Protein AF-A0A2E5LVL9-F1 (afdb_monomer)

Foldseek 3Di:
DVVVVVVVVVVVVVVPPPPPPCPPPPVPLQDLVLLVVLLVVLLVQCCVQLVDDDPLSVQLSVLSVVLSVQLNVLSVVLVVQCVVCVPPPVSNVVSVVVSVVSLVVSLVSSLCSSCPPPDPVSNVSCVVSCVQQDSRSSHRNPDPD

pLDDT: mean 82.6, std 18.56, range [35.0, 97.5]

Radius of gyration: 21.36 Å; Cα contacts (8 Å, |Δi|>4): 103; chains: 1; bounding box: 59×51×45 Å

Secondary structure (DSSP, 8-state):
--TTHHHHHHHHHHTTTTTSSSTT-------HHHHHHHHHHHHHHHHHHTT--HHHHHHHHHHHHHHHHHHHHHHHHHHHHHHHTTT-HHHHHHHHHHHHHHHHHHHHHHHHHHTTT--HHHHHHHHHHHTTB-TTT-PBPP---

Nearest PDB structures (foldseek):
  6yt4-assembly1_D  TM=3.939E-01  e=6.815E+00  Dokdonia eikasta
  6yc1-assembly1_A  TM=3.968E-01  e=7.159E+00  Dokdonia eikasta
  6yt4-assembly1_B  TM=3.929E-01  e=8.297E+00  Dokdonia eikasta
  6rf4-assembly1_B  TM=3.921E-01  e=8.297E+00  Dokdonia eikasta
  4cqi-assembly1_A  TM=2.500E-01  e=5.329E+00  Leishmania major

Mean predicted aligned error: 10.59 Å

Solvent-accessible surface area (backbone atoms only — not comparable to full-atom values): 8215 Å² total; per-residue (Å²): 128,77,72,62,63,59,55,59,55,59,59,57,63,66,66,56,74,72,70,64,74,64,78,72,65,67,75,72,76,76,49,60,71,54,33,51,52,22,30,53,52,44,43,54,48,48,32,62,79,66,65,49,55,70,70,56,36,52,32,35,48,50,21,40,50,53,37,39,53,51,50,42,54,48,52,56,55,49,56,52,52,47,62,76,31,65,94,38,69,68,56,46,50,50,50,52,54,52,50,53,53,51,53,53,50,45,48,52,51,24,53,52,49,34,46,64,91,52,50,75,69,54,47,51,52,48,58,60,58,48,68,41,34,38,88,86,65,28,42,69,54,80,76,82,124

Structure (mmCIF, N/CA/C/O backbone):
data_AF-A0A2E5LVL9-F1
#
_entry.id   AF-A0A2E5LVL9-F1
#
loop_
_atom_site.group_PDB
_atom_site.id
_atom_site.type_symbol
_atom_site.label_atom_id
_atom_site.label_alt_id
_atom_site.label_comp_id
_atom_site.label_asym_id
_atom_site.label_entity_id
_atom_site.label_seq_id
_atom_site.pdbx_PDB_ins_code
_atom_site.Cartn_x
_atom_site.Cartn_y
_atom_site.Cartn_z
_atom_site.occupancy
_atom_site.B_iso_or_equiv
_atom_site.auth_seq_id
_atom_site.auth_comp_id
_atom_site.auth_asym_id
_atom_site.auth_atom_id
_atom_site.pdbx_PDB_model_num
ATOM 1 N N . MET A 1 1 ? 45.159 -41.162 -10.690 1.00 52.53 1 MET A N 1
ATOM 2 C CA . MET A 1 1 ? 44.762 -39.790 -11.091 1.00 52.53 1 MET A CA 1
ATOM 3 C C . MET A 1 1 ? 43.508 -39.698 -11.985 1.00 52.53 1 MET A C 1
ATOM 5 O O . MET A 1 1 ? 43.153 -38.602 -12.379 1.00 52.53 1 MET A O 1
ATOM 9 N N . LYS A 1 2 ? 42.763 -40.786 -12.263 1.00 49.03 2 LYS A N 1
ATOM 10 C CA . LYS A 1 2 ? 41.523 -40.726 -13.079 1.00 49.03 2 LYS A CA 1
ATOM 11 C C . LYS A 1 2 ? 40.242 -40.395 -12.285 1.00 49.03 2 LYS A C 1
ATOM 13 O O . LYS A 1 2 ? 39.242 -40.015 -12.872 1.00 49.03 2 LYS A O 1
ATOM 18 N N . LYS A 1 3 ? 40.277 -40.501 -10.948 1.00 54.03 3 LYS A N 1
ATOM 19 C CA . LYS A 1 3 ? 39.114 -40.274 -10.061 1.00 54.03 3 LYS A CA 1
ATOM 20 C C . LYS A 1 3 ? 38.945 -38.818 -9.586 1.00 54.03 3 LYS A C 1
ATOM 22 O O . LYS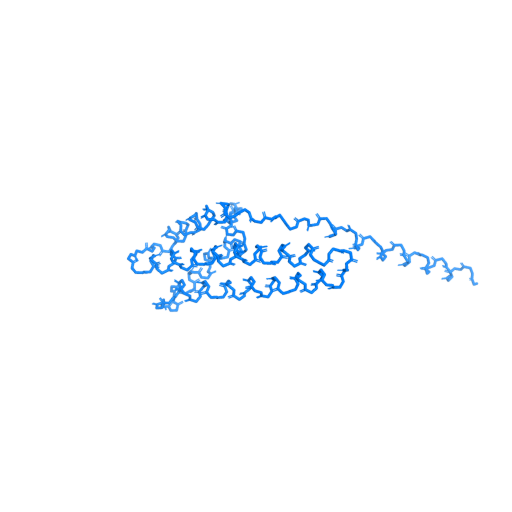 A 1 3 ? 37.887 -38.476 -9.079 1.00 54.03 3 LYS A O 1
ATOM 27 N N . LEU A 1 4 ? 39.957 -37.963 -9.770 1.00 53.94 4 LEU A N 1
ATOM 28 C CA . LEU A 1 4 ? 39.916 -36.545 -9.367 1.00 53.94 4 LEU A CA 1
ATOM 29 C C . LEU A 1 4 ? 39.256 -35.646 -10.424 1.00 53.94 4 LEU A C 1
ATOM 31 O O . LEU A 1 4 ? 38.540 -34.714 -10.078 1.00 53.94 4 LEU A O 1
ATOM 35 N N . ILE A 1 5 ? 39.426 -35.973 -11.708 1.00 57.38 5 ILE A N 1
ATOM 36 C CA . ILE A 1 5 ? 38.859 -35.204 -12.828 1.00 57.38 5 ILE A CA 1
ATOM 37 C C . ILE A 1 5 ? 37.333 -35.384 -12.915 1.00 57.38 5 ILE A C 1
ATOM 39 O O . ILE A 1 5 ? 36.616 -34.434 -13.219 1.00 57.38 5 ILE A O 1
ATOM 43 N N . LEU A 1 6 ? 36.813 -36.569 -12.563 1.00 52.59 6 LEU A N 1
ATOM 44 C CA . LEU A 1 6 ? 35.369 -36.841 -12.585 1.00 52.59 6 LEU A CA 1
ATOM 45 C C . LEU A 1 6 ? 34.583 -36.039 -11.527 1.00 52.59 6 LEU A C 1
ATOM 47 O O . LEU A 1 6 ? 33.429 -35.692 -11.757 1.00 52.59 6 LEU A O 1
ATOM 51 N N . SER A 1 7 ? 35.214 -35.711 -10.393 1.00 54.00 7 SER A N 1
ATOM 52 C CA . SER A 1 7 ? 34.600 -34.920 -9.313 1.00 54.00 7 SER A CA 1
ATOM 53 C C . SER A 1 7 ? 34.380 -33.454 -9.719 1.00 54.00 7 SER A C 1
ATOM 55 O O . SER A 1 7 ? 33.342 -32.864 -9.421 1.00 54.00 7 SER A O 1
ATOM 57 N N . PHE A 1 8 ? 35.310 -32.878 -10.489 1.00 54.34 8 PHE A N 1
ATOM 58 C CA . PHE A 1 8 ? 35.209 -31.490 -10.952 1.00 54.34 8 PHE A CA 1
ATOM 59 C C . PHE A 1 8 ? 34.115 -31.279 -12.010 1.00 54.34 8 PHE A C 1
ATOM 61 O O . PHE A 1 8 ? 33.492 -30.219 -12.043 1.00 54.34 8 PHE A O 1
ATOM 68 N N . ILE A 1 9 ? 33.829 -32.290 -12.836 1.00 55.38 9 ILE A N 1
ATOM 69 C CA . ILE A 1 9 ? 32.766 -32.214 -13.850 1.00 55.38 9 ILE A CA 1
ATOM 70 C C . ILE A 1 9 ? 31.380 -32.260 -13.186 1.00 55.38 9 ILE A C 1
ATOM 72 O O . ILE A 1 9 ? 30.490 -31.512 -13.583 1.00 55.38 9 ILE A O 1
ATOM 76 N N . ALA A 1 10 ? 31.197 -33.050 -12.123 1.00 54.69 10 ALA A N 1
ATOM 77 C CA . ALA A 1 10 ? 29.926 -33.110 -11.394 1.00 54.69 10 ALA A CA 1
ATOM 78 C C . ALA A 1 10 ? 29.577 -31.786 -10.679 1.00 54.69 10 ALA A C 1
ATOM 80 O O . ALA A 1 10 ? 28.415 -31.382 -10.663 1.00 54.69 10 ALA A O 1
ATOM 81 N N . LEU A 1 11 ? 30.575 -31.062 -10.157 1.00 52.47 11 LEU A N 1
ATOM 82 C CA . LEU A 1 11 ? 30.391 -29.742 -9.529 1.00 52.47 11 LEU A CA 1
ATOM 83 C C . LEU A 1 11 ? 29.982 -28.637 -10.523 1.00 52.47 11 LEU A C 1
ATOM 85 O O . LEU A 1 11 ? 29.269 -27.700 -10.155 1.00 52.47 11 LEU A O 1
ATOM 89 N N . MET A 1 12 ? 30.366 -28.760 -11.796 1.00 54.38 12 MET A N 1
ATOM 90 C CA . MET A 1 12 ? 29.982 -27.803 -12.842 1.00 54.38 12 MET A CA 1
ATOM 91 C C . MET A 1 12 ? 28.500 -27.927 -13.242 1.00 54.38 12 MET A C 1
ATOM 93 O O . MET A 1 12 ? 27.864 -26.917 -13.541 1.00 54.38 12 MET A O 1
ATOM 97 N N . PHE A 1 13 ? 27.909 -29.128 -13.185 1.00 52.00 13 PHE A N 1
ATOM 98 C CA . PHE A 1 13 ? 26.505 -29.335 -13.575 1.00 52.00 13 PHE A CA 1
ATOM 99 C C . PHE A 1 13 ? 25.487 -28.840 -12.534 1.00 52.00 13 PHE A C 1
ATOM 101 O O . PHE A 1 13 ? 24.398 -28.406 -12.909 1.00 52.00 13 PHE A O 1
ATOM 108 N N . PHE A 1 14 ? 25.835 -28.809 -11.243 1.00 50.47 14 PHE A N 1
ATOM 109 C CA . PHE A 1 14 ? 24.943 -28.257 -10.211 1.00 50.47 14 PHE A CA 1
ATOM 110 C C . PHE A 1 14 ? 24.913 -26.721 -10.170 1.00 50.47 14 PHE A C 1
ATOM 112 O O . PHE A 1 14 ? 23.995 -26.138 -9.595 1.00 50.47 14 PHE A O 1
ATOM 119 N N . SER A 1 15 ? 25.866 -26.053 -10.825 1.00 46.34 15 SER A N 1
ATOM 120 C CA . SER A 1 15 ? 25.993 -24.590 -10.781 1.00 46.34 15 SER A CA 1
ATOM 121 C C . SER A 1 15 ? 25.069 -23.858 -11.769 1.00 46.34 15 SER A C 1
ATOM 123 O O . SER A 1 15 ? 24.817 -22.667 -11.601 1.00 46.34 15 SER A O 1
ATOM 125 N N . PHE A 1 16 ? 24.513 -24.549 -12.773 1.00 50.66 16 PHE A N 1
ATOM 126 C CA . PHE A 1 16 ? 23.631 -23.929 -13.775 1.00 50.66 16 PHE A CA 1
ATOM 127 C C . PHE A 1 16 ? 22.131 -24.105 -13.503 1.00 50.66 16 PHE A C 1
ATOM 129 O O . PHE A 1 16 ? 21.329 -23.315 -14.003 1.00 50.66 16 PHE A O 1
ATOM 136 N N . SER A 1 17 ? 21.721 -25.069 -12.670 1.00 45.88 17 SER A N 1
ATOM 137 C CA . SER A 1 17 ? 20.288 -25.363 -12.492 1.00 45.88 17 SER A CA 1
ATOM 138 C C . SER A 1 17 ? 19.534 -24.376 -11.585 1.00 45.88 17 SER A C 1
ATOM 140 O O . SER A 1 17 ? 18.306 -24.410 -11.556 1.00 45.88 17 SER A O 1
ATOM 142 N N . PHE A 1 18 ? 20.229 -23.470 -10.886 1.00 49.16 18 PHE A N 1
ATOM 143 C CA . PHE A 1 18 ? 19.598 -22.403 -10.090 1.00 49.16 18 PHE A CA 1
ATOM 144 C C . PHE A 1 18 ? 19.617 -21.021 -10.761 1.00 49.16 18 PHE A C 1
ATOM 146 O O . PHE A 1 18 ? 18.888 -20.133 -10.332 1.00 49.16 18 PHE A O 1
ATOM 153 N N . ALA A 1 19 ? 20.383 -20.816 -11.839 1.00 47.56 19 ALA A N 1
ATOM 154 C CA . ALA A 1 19 ? 20.473 -19.503 -12.489 1.00 47.56 19 ALA A CA 1
ATOM 155 C C . ALA A 1 19 ? 19.316 -19.220 -13.469 1.00 47.56 19 ALA A C 1
ATOM 157 O O . ALA A 1 19 ? 19.063 -18.066 -13.816 1.00 47.56 19 ALA A O 1
ATOM 158 N N . GLN A 1 20 ? 18.600 -20.256 -13.922 1.00 42.50 20 GLN A N 1
ATOM 159 C CA . GLN A 1 20 ? 17.654 -20.137 -15.039 1.00 42.50 20 GLN A CA 1
ATOM 160 C C . GLN A 1 20 ? 16.169 -20.163 -14.643 1.00 42.50 20 GLN A C 1
ATOM 162 O O . GLN A 1 20 ? 15.316 -19.861 -15.478 1.00 42.50 20 GLN A O 1
ATOM 167 N N . VAL A 1 21 ? 15.837 -20.455 -13.380 1.00 40.91 21 VAL A N 1
ATOM 168 C CA . VAL A 1 21 ? 14.434 -20.541 -12.927 1.00 40.91 21 VAL A CA 1
ATOM 169 C C . VAL A 1 21 ? 13.814 -19.158 -12.661 1.00 40.91 21 VAL A C 1
ATOM 171 O O . VAL A 1 21 ? 12.615 -18.982 -12.859 1.00 40.91 21 VAL A O 1
ATOM 174 N N . ASP A 1 22 ? 14.612 -18.128 -12.358 1.00 42.59 22 ASP A N 1
ATOM 175 C CA . ASP A 1 22 ? 14.084 -16.795 -12.008 1.00 42.59 22 ASP A CA 1
ATOM 176 C C . ASP A 1 22 ? 14.099 -15.759 -13.147 1.00 42.59 22 ASP A C 1
ATOM 178 O O . ASP A 1 22 ? 13.532 -14.670 -13.017 1.00 42.59 22 ASP A O 1
ATOM 182 N N . ALA A 1 23 ? 14.671 -16.077 -14.314 1.00 39.78 23 ALA A N 1
ATOM 183 C CA . ALA A 1 23 ? 14.722 -15.140 -15.446 1.00 39.78 23 ALA A CA 1
ATOM 184 C C . ALA A 1 23 ? 13.347 -14.903 -16.110 1.00 39.78 23 ALA A C 1
ATOM 186 O O . ALA A 1 23 ? 13.166 -13.922 -16.833 1.00 39.78 23 ALA A O 1
ATOM 187 N N . LYS A 1 24 ? 12.359 -15.769 -15.837 1.00 35.00 24 LYS A N 1
ATOM 188 C CA . LYS A 1 24 ? 10.967 -15.650 -16.308 1.00 35.00 24 LYS A CA 1
ATOM 189 C C . LYS A 1 24 ? 9.972 -15.286 -15.207 1.00 35.00 24 LYS A C 1
ATOM 191 O O . LYS A 1 24 ? 8.762 -15.385 -15.431 1.00 35.00 24 LYS A O 1
ATOM 196 N N . ALA A 1 25 ? 10.433 -14.764 -14.070 1.00 38.94 25 ALA A N 1
ATOM 197 C CA . ALA A 1 25 ? 9.581 -13.942 -13.221 1.00 38.94 25 ALA A CA 1
ATOM 198 C C . ALA A 1 25 ? 9.313 -12.618 -13.959 1.00 38.94 25 ALA A C 1
ATOM 200 O O . ALA A 1 25 ? 9.869 -11.566 -13.643 1.00 38.94 25 ALA A O 1
ATOM 201 N N . ASN A 1 26 ? 8.469 -12.691 -14.994 1.00 40.94 26 ASN A N 1
ATOM 202 C CA . ASN A 1 26 ? 7.725 -11.566 -15.522 1.00 40.94 26 ASN A CA 1
ATOM 203 C C . ASN A 1 26 ? 7.108 -10.884 -14.304 1.00 40.94 26 ASN A C 1
ATOM 205 O O . ASN A 1 26 ? 6.107 -11.363 -13.768 1.00 40.94 26 ASN A O 1
ATOM 209 N N . MET A 1 27 ? 7.733 -9.808 -13.815 1.00 47.66 27 MET A N 1
ATOM 210 C CA . MET A 1 27 ? 7.093 -8.913 -12.867 1.00 47.66 27 MET A CA 1
ATOM 211 C C . MET A 1 27 ? 5.827 -8.454 -13.562 1.00 47.66 27 MET A C 1
ATOM 213 O O . MET A 1 27 ? 5.875 -7.616 -14.462 1.00 47.66 27 MET A O 1
ATOM 217 N N . LYS A 1 28 ? 4.714 -9.094 -13.205 1.00 52.66 28 LYS A N 1
ATOM 218 C CA . LYS A 1 28 ? 3.407 -8.848 -13.786 1.00 52.66 28 LYS A CA 1
ATOM 219 C C . LYS A 1 28 ? 3.178 -7.351 -13.658 1.00 52.66 28 LYS A C 1
ATOM 221 O O . LYS A 1 28 ? 3.102 -6.840 -12.542 1.00 52.66 28 LYS A O 1
ATOM 226 N N . LYS A 1 29 ? 3.192 -6.648 -14.792 1.00 59.97 29 LYS A N 1
ATOM 227 C CA . LYS A 1 29 ? 3.052 -5.195 -14.834 1.00 59.97 29 LYS A CA 1
ATOM 228 C C . LYS A 1 29 ? 1.768 -4.861 -14.080 1.00 59.97 29 LYS A C 1
ATOM 230 O O . LYS A 1 29 ? 0.702 -5.354 -14.451 1.00 59.97 29 LYS A O 1
ATOM 235 N N . PHE A 1 30 ? 1.870 -4.127 -12.974 1.00 68.25 30 PHE A N 1
ATOM 236 C CA . PHE A 1 30 ? 0.697 -3.852 -12.155 1.00 68.25 30 PHE A CA 1
ATOM 237 C C . PHE A 1 30 ? -0.213 -2.906 -12.929 1.00 68.25 30 PHE A C 1
ATOM 239 O O . PHE A 1 30 ? 0.154 -1.767 -13.210 1.00 68.25 30 PHE A O 1
ATOM 246 N N . SER A 1 31 ? -1.399 -3.378 -13.308 1.00 79.44 31 SER A N 1
ATOM 247 C CA . SER A 1 31 ? -2.385 -2.503 -13.930 1.00 79.44 31 SER A CA 1
ATOM 248 C C . SER A 1 31 ? -2.828 -1.461 -12.906 1.00 79.44 31 SER A C 1
ATOM 250 O O . SER A 1 31 ? -3.237 -1.819 -11.800 1.00 79.44 31 SER A O 1
ATOM 252 N N . LYS A 1 32 ? -2.795 -0.172 -13.272 1.00 84.25 32 LYS A N 1
ATOM 253 C CA . LYS A 1 32 ? -3.297 0.930 -12.431 1.00 84.25 32 LYS A CA 1
ATOM 254 C C . LYS A 1 32 ? -4.710 0.632 -11.918 1.00 84.25 32 LYS A C 1
ATOM 256 O O . LYS A 1 32 ? -4.983 0.788 -10.734 1.00 84.25 32 LYS A O 1
ATOM 261 N N . LYS A 1 33 ? -5.572 0.096 -12.790 1.00 87.94 33 LYS A N 1
ATOM 262 C CA . LYS A 1 33 ? -6.945 -0.311 -12.457 1.00 87.94 33 LYS A CA 1
ATOM 263 C C . LYS A 1 33 ? -6.981 -1.429 -11.406 1.00 87.94 33 LYS A C 1
ATOM 265 O O . LYS A 1 33 ? -7.814 -1.392 -10.503 1.00 87.94 33 LYS A O 1
ATOM 270 N N . GLU A 1 34 ? -6.073 -2.403 -11.498 1.00 90.19 34 GLU A N 1
ATOM 271 C CA . GLU A 1 34 ? -5.957 -3.496 -10.522 1.00 90.19 34 GLU A CA 1
ATOM 272 C C . GLU A 1 34 ? -5.447 -2.987 -9.167 1.00 90.19 34 GLU A C 1
ATOM 274 O O . GLU A 1 34 ? -6.014 -3.344 -8.137 1.00 90.19 34 GLU A O 1
ATOM 279 N N . LEU A 1 35 ? -4.444 -2.103 -9.153 1.00 90.06 35 LEU A N 1
ATOM 280 C CA . LEU A 1 35 ? -3.938 -1.483 -7.924 1.00 90.06 35 LEU A CA 1
ATOM 281 C C . LEU A 1 35 ? -5.000 -0.645 -7.215 1.00 90.06 35 LEU A C 1
ATOM 283 O O . LEU A 1 35 ? -5.147 -0.765 -6.002 1.00 90.06 35 LEU A O 1
ATOM 287 N N . THR A 1 36 ? -5.771 0.161 -7.949 1.00 91.75 36 THR A N 1
ATOM 288 C CA . THR A 1 36 ? -6.878 0.935 -7.370 1.00 91.75 36 THR A CA 1
ATOM 289 C C . THR A 1 36 ? -7.936 0.016 -6.763 1.00 91.75 36 THR A C 1
ATOM 291 O O . THR A 1 36 ? -8.330 0.216 -5.616 1.00 91.75 36 THR A O 1
ATOM 294 N N . LYS A 1 37 ? -8.344 -1.038 -7.484 1.00 94.12 37 LYS A N 1
ATOM 295 C CA . LYS A 1 37 ? -9.304 -2.025 -6.970 1.00 94.12 37 LYS A CA 1
ATOM 296 C C . LYS A 1 37 ? -8.784 -2.711 -5.703 1.00 94.12 37 LYS A C 1
ATOM 298 O O . LYS A 1 37 ? -9.494 -2.773 -4.704 1.00 94.12 37 LYS A O 1
ATOM 303 N N . ASN A 1 38 ? -7.547 -3.203 -5.724 1.00 94.44 38 ASN A N 1
ATOM 304 C CA . ASN A 1 38 ? -6.952 -3.889 -4.577 1.00 94.44 38 ASN A CA 1
ATOM 305 C C . ASN A 1 38 ? -6.751 -2.942 -3.388 1.00 94.44 38 ASN A C 1
ATOM 307 O O . ASN A 1 38 ? -6.930 -3.356 -2.250 1.00 94.44 38 ASN A O 1
ATOM 311 N N . SER A 1 39 ? -6.436 -1.670 -3.644 1.00 94.88 39 SER A N 1
ATOM 312 C CA . SER A 1 39 ? -6.345 -0.627 -2.621 1.00 94.88 39 SER A CA 1
ATOM 313 C C . SER A 1 39 ? -7.675 -0.450 -1.883 1.00 94.88 39 SER A C 1
ATOM 315 O O . SER A 1 39 ? -7.702 -0.509 -0.656 1.00 94.88 39 SER A O 1
ATOM 317 N N . MET A 1 40 ? -8.792 -0.353 -2.614 1.00 95.75 40 MET A N 1
ATOM 318 C CA . MET A 1 40 ? -10.129 -0.282 -2.011 1.00 95.75 40 MET A CA 1
ATOM 319 C C . MET A 1 40 ? -10.454 -1.531 -1.184 1.00 95.75 40 MET A C 1
ATOM 321 O O . MET A 1 40 ? -10.867 -1.414 -0.034 1.00 95.75 40 MET A O 1
ATOM 325 N N . LEU A 1 41 ? -10.191 -2.725 -1.727 1.00 96.12 41 LEU A N 1
ATOM 326 C CA . LEU A 1 41 ? -10.426 -3.985 -1.013 1.00 96.12 41 LEU A CA 1
ATOM 327 C C . LEU A 1 41 ? -9.581 -4.098 0.264 1.00 96.12 41 LEU A C 1
ATOM 329 O O . LEU A 1 41 ? -10.077 -4.543 1.296 1.00 96.12 41 LEU A O 1
ATOM 333 N N . ALA A 1 42 ? -8.319 -3.672 0.215 1.00 96.56 42 ALA A N 1
ATOM 334 C CA . ALA A 1 42 ? -7.430 -3.658 1.369 1.00 96.56 42 ALA A CA 1
ATOM 335 C C . ALA A 1 42 ? -7.922 -2.692 2.459 1.00 96.56 42 ALA A C 1
ATOM 337 O O . ALA A 1 42 ? -7.899 -3.035 3.641 1.00 96.56 42 ALA A O 1
ATOM 338 N N . VAL A 1 43 ? -8.413 -1.511 2.072 1.00 97.25 43 VAL A N 1
ATOM 339 C CA . VAL A 1 43 ? -9.041 -0.562 2.999 1.00 97.25 43 VAL A CA 1
ATOM 340 C C . VAL A 1 43 ? -10.298 -1.164 3.622 1.00 97.25 43 VAL A C 1
ATOM 342 O O . VAL A 1 43 ? -10.458 -1.086 4.838 1.00 97.25 43 VAL A O 1
ATOM 345 N N . ASP A 1 44 ? -11.170 -1.788 2.830 1.00 96.38 44 ASP A N 1
ATOM 346 C CA . ASP A 1 44 ? -12.396 -2.416 3.333 1.00 96.38 44 ASP A CA 1
ATOM 347 C C . ASP A 1 44 ? -12.097 -3.566 4.300 1.00 96.38 44 ASP A C 1
ATOM 349 O O . ASP A 1 44 ? -12.774 -3.718 5.321 1.00 96.38 44 ASP A O 1
ATOM 353 N N . PHE A 1 45 ? -11.053 -4.344 4.021 1.00 96.38 45 PHE A N 1
ATOM 354 C CA . PHE A 1 45 ? -10.542 -5.363 4.930 1.00 96.38 45 PHE A CA 1
ATOM 355 C C . PHE A 1 45 ? -10.069 -4.749 6.252 1.00 96.38 45 PHE A C 1
ATOM 357 O O . PHE A 1 45 ? -10.562 -5.126 7.314 1.00 96.38 45 PHE A O 1
ATOM 364 N N . LEU A 1 46 ? -9.192 -3.740 6.209 1.00 96.25 46 LEU A N 1
ATOM 365 C CA . LEU A 1 46 ? -8.696 -3.072 7.419 1.00 96.25 46 LEU A CA 1
ATOM 366 C C . LEU A 1 46 ? -9.815 -2.378 8.201 1.00 96.25 46 LEU A C 1
ATOM 368 O O . LEU A 1 46 ? -9.805 -2.390 9.431 1.00 96.25 46 LEU A O 1
ATOM 372 N N . LYS A 1 47 ? -10.801 -1.803 7.507 1.00 96.38 47 LYS A N 1
ATOM 373 C CA . LYS A 1 47 ? -11.993 -1.209 8.116 1.00 96.38 47 LYS A CA 1
ATOM 374 C C . LYS A 1 47 ? -12.747 -2.234 8.957 1.00 96.38 47 LYS A C 1
ATOM 376 O O . LYS A 1 47 ? -13.1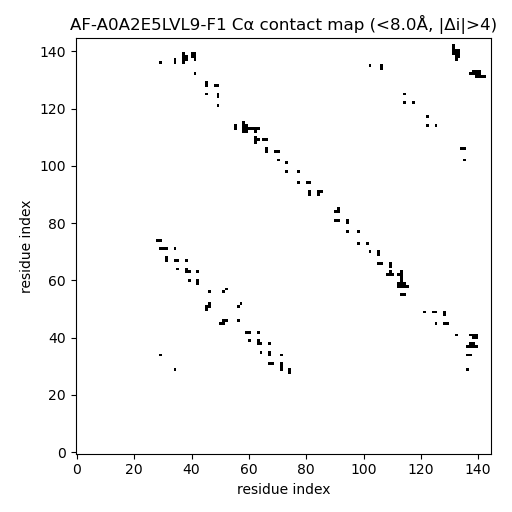46 -1.900 10.071 1.00 96.38 47 LYS A O 1
ATOM 381 N N . LYS A 1 48 ? -12.932 -3.455 8.444 1.00 95.25 48 LYS A N 1
ATOM 382 C CA . LYS A 1 48 ? -13.613 -4.548 9.155 1.00 95.25 48 LYS A CA 1
ATOM 383 C C . LYS A 1 48 ? -12.776 -5.064 10.327 1.00 95.25 48 LYS A C 1
ATOM 385 O O . LYS A 1 48 ? -13.262 -5.049 11.454 1.00 95.25 48 LYS A O 1
ATOM 390 N N . GLU A 1 49 ? -11.517 -5.421 10.081 1.00 94.25 49 GLU A N 1
ATOM 391 C CA . GLU A 1 49 ? -10.620 -6.009 11.090 1.00 94.25 49 GLU A CA 1
ATOM 392 C C . GLU A 1 49 ? -10.342 -5.067 12.269 1.00 94.25 49 GLU A C 1
ATOM 394 O O . GLU A 1 49 ? -10.342 -5.470 13.431 1.00 94.25 49 GLU A O 1
ATOM 399 N N . LEU A 1 50 ? -10.134 -3.780 11.984 1.00 94.19 50 LEU A N 1
ATOM 400 C CA . LEU A 1 50 ? -9.764 -2.786 12.993 1.00 94.19 50 LEU A CA 1
ATOM 401 C C . LEU A 1 50 ? -10.956 -1.944 13.466 1.00 94.19 50 LEU A C 1
ATOM 403 O O . LEU A 1 50 ? -10.778 -1.055 14.298 1.00 94.19 50 LEU A O 1
ATOM 407 N N . LYS A 1 51 ? -12.161 -2.200 12.937 1.00 94.56 51 LYS A N 1
ATOM 408 C CA . LYS A 1 51 ? -13.386 -1.421 13.196 1.00 94.56 51 LYS A CA 1
ATOM 409 C C . LYS A 1 51 ? -13.183 0.088 12.983 1.00 94.56 51 LYS A C 1
ATOM 411 O O . LYS A 1 51 ? -13.656 0.906 13.773 1.00 94.56 51 LYS A O 1
ATOM 416 N N . LEU A 1 52 ? -12.465 0.465 11.922 1.00 92.81 52 LEU A N 1
ATOM 417 C CA . LEU A 1 52 ? -12.108 1.863 11.655 1.00 92.81 52 LEU A CA 1
ATOM 418 C C . LEU A 1 52 ? -13.342 2.712 11.344 1.00 92.81 52 LEU A C 1
ATOM 420 O O . LEU A 1 52 ? -14.214 2.311 10.569 1.00 92.81 52 LEU A O 1
ATOM 424 N N . ARG A 1 53 ? -13.378 3.922 11.908 1.00 93.62 53 ARG A N 1
ATOM 425 C CA . ARG A 1 53 ? -14.415 4.938 11.678 1.00 93.62 53 ARG A CA 1
ATOM 426 C C . ARG A 1 53 ? -13.797 6.336 11.681 1.00 93.62 53 ARG A C 1
ATOM 428 O O . ARG A 1 53 ? -12.683 6.518 12.177 1.00 93.62 53 ARG A O 1
ATOM 435 N N . GLY A 1 54 ? -14.531 7.307 11.139 1.00 93.88 54 GLY A N 1
ATOM 436 C CA . GLY A 1 54 ? -14.153 8.722 11.156 1.00 93.88 54 GLY A CA 1
ATOM 437 C C . GLY A 1 54 ? -12.752 8.978 10.594 1.00 93.88 54 GLY A C 1
ATOM 438 O O . GLY A 1 54 ? -12.353 8.379 9.595 1.00 93.88 54 GLY A O 1
ATOM 439 N N . SER A 1 55 ? -11.988 9.827 11.283 1.00 94.31 55 SER A N 1
ATOM 440 C CA . SER A 1 55 ? -10.659 10.283 10.855 1.00 94.31 55 SER A CA 1
ATOM 441 C C . SER A 1 55 ? -9.646 9.153 10.638 1.00 94.31 55 SER A C 1
ATOM 443 O O . SER A 1 55 ? -8.864 9.224 9.693 1.00 94.31 55 SER A O 1
ATOM 445 N N . LYS A 1 56 ? -9.683 8.079 11.443 1.00 93.88 56 LYS A N 1
ATOM 446 C CA . LYS A 1 56 ? -8.793 6.914 11.266 1.00 93.88 56 LYS A CA 1
ATOM 447 C C . LYS A 1 56 ? -9.072 6.184 9.950 1.00 93.88 56 LYS A C 1
ATOM 449 O O . LYS A 1 56 ? -8.140 5.802 9.249 1.00 93.88 56 LYS A O 1
ATOM 454 N N . LEU A 1 57 ? -10.348 6.017 9.586 1.00 95.81 57 LEU A N 1
ATOM 455 C CA . LEU A 1 57 ? -10.716 5.403 8.306 1.00 95.81 57 LEU A CA 1
ATOM 456 C C . LEU A 1 57 ? -10.269 6.280 7.130 1.00 95.81 57 LEU A C 1
ATOM 458 O O . LEU A 1 57 ? -9.677 5.768 6.182 1.00 95.81 57 LEU A O 1
ATOM 462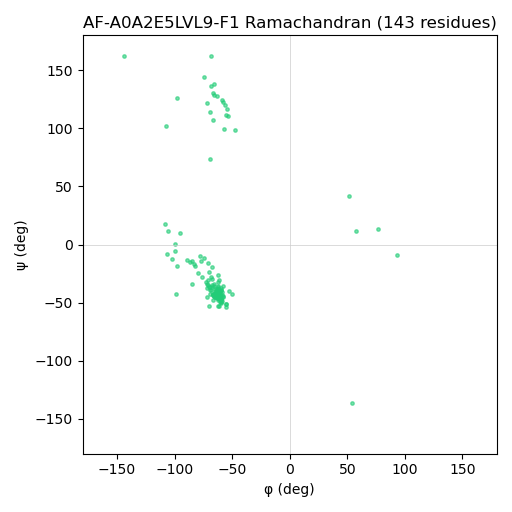 N N . THR A 1 58 ? -10.494 7.592 7.219 1.00 96.00 58 THR A N 1
ATOM 463 C CA . THR A 1 58 ? -10.057 8.553 6.198 1.00 96.00 58 THR A CA 1
ATOM 464 C C . THR A 1 58 ? -8.536 8.555 6.029 1.00 96.00 58 THR A C 1
ATOM 466 O O . THR A 1 58 ? -8.047 8.577 4.902 1.00 96.00 58 THR A O 1
ATOM 469 N N . ALA A 1 59 ? -7.772 8.469 7.124 1.00 96.50 59 ALA A N 1
ATOM 470 C CA . ALA A 1 59 ? -6.312 8.383 7.071 1.00 96.50 59 ALA A CA 1
ATOM 471 C C . ALA A 1 59 ? -5.840 7.135 6.308 1.00 96.50 59 ALA A C 1
ATOM 473 O O . ALA A 1 59 ? -5.009 7.240 5.406 1.00 96.50 59 ALA A O 1
ATOM 474 N N . VAL A 1 60 ? -6.421 5.966 6.602 1.00 97.06 60 VAL A N 1
ATOM 475 C CA . VAL A 1 60 ? -6.100 4.715 5.895 1.00 97.06 60 VAL A CA 1
ATOM 476 C C . VAL A 1 60 ? -6.506 4.791 4.420 1.00 97.06 60 VAL A C 1
ATOM 478 O O . VAL A 1 60 ? -5.709 4.430 3.558 1.00 97.06 60 VAL A O 1
ATOM 481 N N . GLN A 1 61 ? -7.698 5.311 4.108 1.00 97.38 61 GLN A N 1
ATOM 482 C CA . GLN A 1 61 ? -8.158 5.524 2.729 1.00 97.38 61 GLN A CA 1
ATOM 483 C C . GLN A 1 61 ? -7.179 6.382 1.923 1.00 97.38 61 GLN A C 1
ATOM 485 O O . GLN A 1 61 ? -6.749 5.985 0.838 1.00 97.38 61 GLN A O 1
ATOM 490 N N . ASN A 1 62 ? -6.794 7.535 2.470 1.00 97.50 62 ASN A N 1
ATOM 491 C CA . ASN A 1 62 ? -5.894 8.469 1.805 1.00 97.50 62 ASN A CA 1
ATOM 492 C C . ASN A 1 62 ? -4.499 7.868 1.612 1.00 97.50 62 ASN A C 1
ATOM 494 O O . ASN A 1 62 ? -3.952 7.947 0.512 1.00 97.50 62 ASN A O 1
ATOM 498 N N . ALA A 1 63 ? -3.958 7.203 2.635 1.00 97.38 63 ALA A N 1
ATOM 499 C CA . ALA A 1 63 ? -2.650 6.560 2.561 1.00 97.38 63 ALA A CA 1
ATOM 500 C C . ALA A 1 63 ? -2.605 5.468 1.477 1.00 97.38 63 ALA A C 1
ATOM 502 O O . ALA A 1 63 ? -1.671 5.404 0.675 1.00 97.38 63 ALA A O 1
ATOM 503 N N . PHE A 1 64 ? -3.634 4.620 1.409 1.00 97.19 64 PHE A N 1
ATOM 504 C CA . PHE A 1 64 ? -3.726 3.543 0.419 1.00 97.19 64 PHE A CA 1
ATOM 505 C C . PHE A 1 64 ? -3.99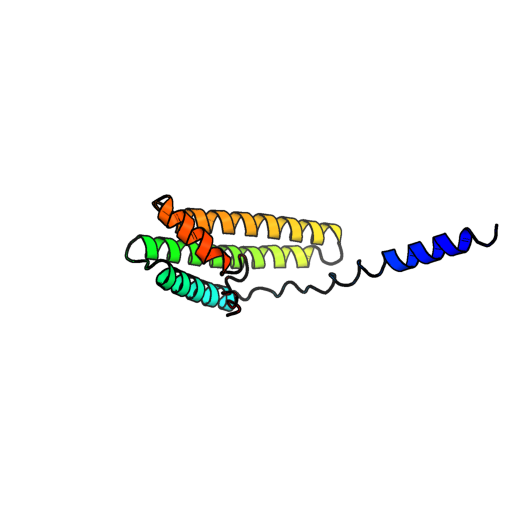0 4.058 -1.002 1.00 97.19 64 PHE A C 1
ATOM 507 O O . PHE A 1 64 ? -3.447 3.506 -1.965 1.00 97.19 64 PHE A O 1
ATOM 514 N N . LYS A 1 65 ? -4.768 5.137 -1.152 1.00 95.69 65 LYS A N 1
ATOM 515 C CA . LYS A 1 65 ? -4.953 5.830 -2.434 1.00 95.69 65 LYS A CA 1
ATOM 516 C C . LYS A 1 65 ? -3.629 6.409 -2.938 1.00 95.69 65 LYS A C 1
ATOM 518 O O . LYS A 1 65 ? -3.200 6.076 -4.041 1.00 95.69 65 LYS A O 1
ATOM 523 N N . LYS A 1 66 ? -2.941 7.185 -2.095 1.00 95.88 66 LYS A N 1
ATOM 524 C CA . LYS A 1 66 ? -1.646 7.802 -2.413 1.00 95.88 66 LYS A CA 1
ATOM 525 C C . LYS A 1 66 ? -0.579 6.758 -2.742 1.00 95.88 66 LYS A C 1
ATOM 527 O O . LYS A 1 66 ? 0.195 6.930 -3.678 1.00 95.88 66 LYS A O 1
ATOM 532 N N . TYR A 1 67 ? -0.558 5.637 -2.018 1.00 95.75 67 TYR A N 1
ATOM 533 C CA . TYR A 1 67 ? 0.323 4.513 -2.337 1.00 95.75 67 TYR A CA 1
ATOM 534 C C . TYR A 1 67 ? 0.068 3.963 -3.747 1.00 95.75 67 TYR A C 1
ATOM 536 O O . TYR A 1 67 ? 1.013 3.798 -4.517 1.00 95.75 67 TYR A O 1
ATOM 544 N N . ALA A 1 68 ? -1.194 3.706 -4.108 1.00 93.69 68 ALA A N 1
ATOM 545 C CA . ALA A 1 68 ? -1.541 3.185 -5.430 1.00 93.69 68 ALA A CA 1
ATOM 546 C C . ALA A 1 68 ? -1.144 4.158 -6.559 1.00 93.69 68 ALA A C 1
ATOM 548 O O . ALA A 1 68 ? -0.609 3.726 -7.580 1.00 93.69 68 ALA A O 1
ATOM 549 N N . GLU A 1 69 ? -1.343 5.463 -6.357 1.00 93.00 69 GLU A N 1
ATOM 550 C CA . GLU A 1 69 ? -0.932 6.519 -7.295 1.00 93.00 69 GLU A CA 1
ATOM 551 C C . GLU A 1 69 ? 0.596 6.588 -7.462 1.00 93.00 69 GLU A C 1
ATOM 553 O O . GLU A 1 69 ? 1.100 6.639 -8.590 1.00 93.00 69 GLU A O 1
ATOM 558 N N . ASN A 1 70 ? 1.341 6.513 -6.355 1.00 94.06 70 ASN A N 1
ATOM 559 C CA . ASN A 1 70 ? 2.805 6.502 -6.362 1.00 94.06 70 ASN A CA 1
ATOM 560 C C . ASN A 1 70 ? 3.370 5.280 -7.095 1.00 94.06 70 ASN A C 1
ATOM 562 O O . ASN A 1 70 ? 4.299 5.418 -7.893 1.00 94.06 70 ASN A O 1
ATOM 566 N N . ILE A 1 71 ? 2.803 4.090 -6.861 1.00 92.75 71 ILE A N 1
ATOM 567 C CA . ILE A 1 71 ? 3.223 2.870 -7.559 1.00 92.75 71 ILE A CA 1
ATOM 568 C C . ILE A 1 71 ? 2.923 2.972 -9.054 1.00 92.75 71 ILE A C 1
ATOM 570 O O . ILE A 1 71 ? 3.807 2.675 -9.853 1.00 92.75 71 ILE A O 1
ATOM 574 N N . ALA A 1 72 ? 1.732 3.436 -9.446 1.00 89.44 72 ALA A N 1
ATOM 575 C CA . ALA A 1 72 ? 1.383 3.592 -10.859 1.00 89.44 72 ALA A CA 1
ATOM 576 C C . ALA A 1 72 ? 2.347 4.552 -11.582 1.00 89.44 72 ALA A C 1
ATOM 578 O O . ALA A 1 72 ? 2.909 4.205 -12.619 1.00 89.44 72 ALA A O 1
ATOM 579 N N . THR A 1 73 ? 2.622 5.709 -10.975 1.00 90.94 73 THR A N 1
ATOM 580 C CA . THR A 1 73 ? 3.552 6.711 -11.523 1.00 90.94 73 THR A CA 1
ATOM 581 C C . THR A 1 73 ? 4.984 6.171 -11.620 1.00 90.94 73 THR A C 1
ATOM 583 O O . THR A 1 73 ? 5.708 6.432 -12.581 1.00 90.94 73 THR A O 1
ATOM 586 N N . MET A 1 74 ? 5.428 5.411 -10.617 1.00 92.25 74 MET A N 1
ATOM 587 C CA . MET A 1 74 ? 6.749 4.783 -10.618 1.00 92.25 74 MET A CA 1
ATOM 588 C C . MET A 1 74 ? 6.868 3.712 -11.709 1.00 92.25 74 MET A C 1
ATOM 590 O O . MET A 1 74 ? 7.887 3.675 -12.395 1.00 92.25 74 MET A O 1
ATOM 594 N N . GLU A 1 75 ? 5.855 2.861 -11.892 1.00 88.38 75 GLU A N 1
ATOM 595 C CA . GLU A 1 75 ? 5.837 1.848 -12.958 1.00 88.38 75 GLU A CA 1
ATOM 596 C C . GLU A 1 75 ? 5.924 2.485 -14.348 1.00 88.38 75 GLU A C 1
ATOM 598 O O . GLU A 1 75 ? 6.662 1.991 -15.200 1.00 88.38 75 GLU A O 1
ATOM 603 N N . GLU A 1 76 ? 5.237 3.607 -14.574 1.00 87.88 76 GLU A N 1
ATOM 604 C CA . G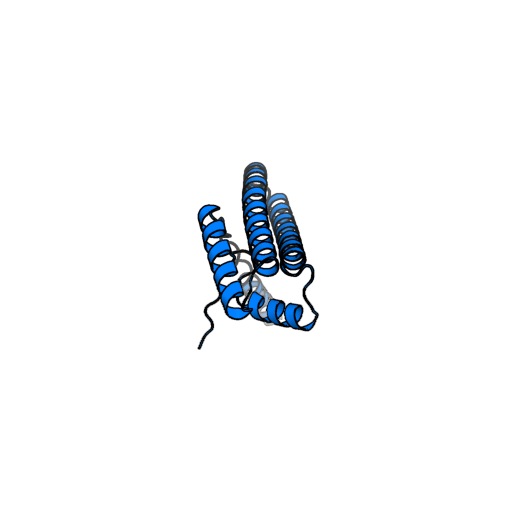LU A 1 76 ? 5.346 4.374 -15.820 1.00 87.88 76 GLU A CA 1
ATOM 605 C C . GLU A 1 76 ? 6.785 4.868 -16.044 1.00 87.88 76 GLU A C 1
ATOM 607 O O . GLU A 1 76 ? 7.372 4.613 -17.098 1.00 87.88 76 GLU A O 1
ATOM 612 N N . LYS A 1 77 ? 7.404 5.485 -15.027 1.00 88.50 77 LYS A N 1
ATOM 613 C CA . LYS A 1 77 ? 8.786 5.995 -15.107 1.00 88.50 77 LYS A CA 1
ATOM 614 C C . LYS A 1 77 ? 9.820 4.892 -15.335 1.00 88.50 77 LYS A C 1
ATOM 616 O O . LYS A 1 77 ? 10.718 5.060 -16.157 1.00 88.50 77 LYS A O 1
ATOM 621 N N . ILE A 1 78 ? 9.717 3.775 -14.615 1.00 87.88 78 ILE A N 1
ATOM 622 C CA . ILE A 1 78 ? 10.646 2.645 -14.767 1.00 87.88 78 ILE A CA 1
ATOM 623 C C . ILE A 1 78 ? 10.432 1.958 -16.116 1.00 87.88 78 ILE A C 1
ATOM 625 O O . ILE A 1 78 ? 11.407 1.661 -16.794 1.00 87.88 78 ILE A O 1
ATOM 629 N N . SER A 1 79 ? 9.184 1.808 -16.573 1.00 86.44 79 SER A N 1
ATOM 630 C CA . SER A 1 79 ? 8.901 1.232 -17.891 1.00 86.44 79 SER A CA 1
ATOM 631 C C . SER A 1 79 ? 9.496 2.050 -19.039 1.00 86.44 79 SER A C 1
ATOM 633 O O . SER A 1 79 ? 9.800 1.461 -20.074 1.00 86.44 79 SER A O 1
ATOM 635 N N . LEU A 1 80 ? 9.628 3.373 -18.903 1.00 85.56 80 LEU A N 1
ATOM 636 C CA . LEU A 1 80 ? 10.319 4.208 -19.891 1.00 85.56 80 LEU A CA 1
ATOM 637 C C . LEU A 1 80 ? 11.835 3.981 -19.845 1.00 85.56 80 LEU A C 1
ATOM 639 O O . LEU A 1 80 ? 12.447 3.759 -20.885 1.00 85.56 80 LEU A O 1
ATOM 643 N N . LYS A 1 81 ? 12.427 3.949 -18.644 1.00 84.50 81 LYS A N 1
ATOM 644 C CA . LYS A 1 81 ? 13.864 3.682 -18.461 1.00 84.50 81 LYS A CA 1
ATOM 645 C C . LYS A 1 81 ? 14.278 2.294 -18.945 1.00 84.50 81 LYS A C 1
ATOM 647 O O . LYS A 1 81 ? 15.338 2.161 -19.543 1.00 84.50 81 LYS A O 1
ATOM 652 N N . ASP A 1 82 ? 13.447 1.281 -18.723 1.00 84.75 82 ASP A N 1
ATOM 653 C CA . ASP A 1 82 ? 13.714 -0.090 -19.166 1.00 84.75 82 ASP A CA 1
ATOM 654 C C . ASP A 1 82 ? 13.689 -0.212 -20.694 1.00 84.75 82 ASP A C 1
ATOM 656 O O . ASP A 1 82 ? 14.490 -0.955 -21.254 1.00 84.75 82 ASP A O 1
ATOM 660 N N . LYS A 1 83 ? 12.828 0.553 -21.384 1.00 84.75 83 LYS A N 1
ATOM 661 C CA . LYS A 1 83 ? 12.848 0.639 -22.854 1.00 84.75 83 LYS A CA 1
ATOM 662 C C . LYS A 1 83 ? 14.149 1.263 -23.359 1.00 84.75 83 LYS A C 1
ATOM 664 O O . LYS A 1 83 ? 14.726 0.755 -24.311 1.00 84.75 83 LYS A O 1
ATOM 669 N N . SER A 1 84 ? 14.620 2.328 -22.712 1.00 81.31 84 SER A N 1
ATOM 670 C CA . SER A 1 84 ? 15.888 2.987 -23.060 1.00 81.31 84 SER A CA 1
ATOM 671 C C . SER A 1 84 ? 17.126 2.151 -22.715 1.00 81.31 84 SER A C 1
ATOM 673 O O . SER A 1 84 ? 18.175 2.348 -23.311 1.00 81.31 84 SER A O 1
ATOM 675 N N . ALA A 1 85 ? 17.011 1.222 -21.764 1.00 82.69 85 ALA A N 1
ATOM 676 C CA . ALA A 1 85 ? 18.076 0.314 -21.339 1.00 82.69 85 ALA A CA 1
ATOM 677 C C . ALA A 1 85 ? 18.023 -1.058 -22.041 1.00 82.69 85 ALA A C 1
ATOM 679 O O . ALA A 1 85 ? 18.717 -1.989 -21.625 1.00 82.69 85 ALA A O 1
ATOM 680 N N . ALA A 1 86 ? 17.187 -1.215 -23.074 1.00 82.25 86 ALA A N 1
ATOM 681 C CA . ALA A 1 86 ? 17.043 -2.474 -23.793 1.00 82.25 86 ALA A CA 1
ATOM 682 C C . ALA A 1 86 ? 18.399 -2.929 -24.364 1.00 82.25 86 ALA A C 1
ATOM 684 O O . ALA A 1 86 ? 19.046 -2.198 -25.106 1.00 82.25 86 ALA A O 1
ATOM 685 N N . GLY A 1 87 ? 18.839 -4.133 -23.988 1.00 80.00 87 GLY A N 1
ATOM 686 C CA . GLY A 1 87 ? 20.142 -4.685 -24.381 1.00 80.00 87 GLY A CA 1
ATOM 687 C C . GLY A 1 87 ? 21.288 -4.431 -23.393 1.00 80.00 87 GLY A C 1
ATOM 688 O O . GLY A 1 87 ? 22.333 -5.058 -23.530 1.00 80.00 87 GLY A O 1
ATOM 689 N N . ASN A 1 88 ? 21.099 -3.600 -22.360 1.00 88.31 88 ASN A N 1
ATOM 690 C CA . ASN A 1 88 ? 22.080 -3.394 -21.290 1.00 88.31 88 ASN A CA 1
ATOM 691 C C . ASN A 1 88 ? 21.609 -4.059 -19.982 1.00 88.31 88 ASN A C 1
ATOM 693 O O . ASN A 1 88 ? 20.753 -3.542 -19.259 1.00 88.31 88 ASN A O 1
ATOM 697 N N . SER A 1 89 ? 22.177 -5.226 -19.671 1.00 85.88 89 SER A N 1
ATOM 698 C CA . SER A 1 89 ? 21.803 -6.030 -18.500 1.00 85.88 89 SER A CA 1
ATOM 699 C C . SER A 1 89 ? 22.074 -5.319 -17.169 1.00 85.88 89 SER A C 1
ATOM 701 O O . SER A 1 89 ? 21.245 -5.399 -16.259 1.00 85.88 89 SER A O 1
ATOM 703 N N . GLU A 1 90 ? 23.176 -4.578 -17.053 1.00 88.38 90 GLU A N 1
ATOM 704 C CA . GLU A 1 90 ? 23.533 -3.839 -15.837 1.00 88.38 90 GLU A CA 1
ATOM 705 C C . GLU A 1 90 ? 22.540 -2.711 -15.552 1.00 88.38 90 GLU A C 1
ATOM 707 O O . GLU A 1 90 ? 22.049 -2.575 -14.426 1.00 88.38 90 GLU A O 1
ATOM 712 N N . ALA A 1 91 ? 22.169 -1.953 -16.587 1.00 84.12 91 ALA A N 1
ATOM 713 C CA . ALA A 1 91 ? 21.183 -0.884 -16.484 1.00 84.12 91 ALA A CA 1
ATOM 714 C C . ALA A 1 91 ? 19.800 -1.422 -16.072 1.00 84.12 91 ALA A C 1
ATOM 716 O O . ALA A 1 91 ? 19.139 -0.847 -15.201 1.00 84.12 91 ALA A O 1
ATOM 717 N N . LEU A 1 92 ? 19.384 -2.574 -16.611 1.00 85.00 92 LEU A N 1
ATOM 718 C CA . LEU A 1 92 ? 18.136 -3.236 -16.216 1.00 85.00 92 LEU A CA 1
ATOM 719 C C . LEU A 1 92 ? 18.164 -3.709 -14.752 1.00 85.00 92 LEU A C 1
ATOM 721 O O . LEU A 1 92 ? 17.171 -3.577 -14.030 1.00 85.00 92 LEU A O 1
ATOM 725 N N . VAL A 1 93 ? 19.294 -4.236 -14.272 1.00 88.50 93 VAL A N 1
ATOM 726 C CA . VAL A 1 93 ? 19.456 -4.629 -12.860 1.00 88.50 93 VAL A CA 1
ATOM 727 C C . VAL A 1 93 ? 19.420 -3.405 -11.941 1.00 88.50 93 VAL A C 1
ATOM 729 O O . VAL A 1 93 ? 18.751 -3.436 -10.902 1.00 88.50 93 VAL A O 1
ATOM 732 N N . ALA A 1 94 ? 20.085 -2.312 -12.321 1.00 88.44 94 ALA A N 1
ATOM 733 C CA . ALA A 1 94 ? 20.059 -1.058 -11.574 1.00 88.44 94 ALA A CA 1
ATOM 734 C C . ALA A 1 94 ? 18.632 -0.488 -11.468 1.00 88.44 94 ALA A C 1
ATOM 736 O O . ALA A 1 94 ? 18.193 -0.126 -10.370 1.00 88.44 94 ALA A O 1
ATOM 737 N N . ASN A 1 95 ? 17.865 -0.504 -12.563 1.00 87.81 95 ASN A N 1
ATOM 738 C CA . ASN A 1 95 ? 16.463 -0.081 -12.578 1.00 87.81 95 ASN A CA 1
ATOM 739 C C . ASN A 1 95 ? 15.588 -0.939 -11.654 1.00 87.81 95 ASN A C 1
ATOM 741 O O . ASN A 1 95 ? 14.801 -0.394 -10.875 1.00 87.81 95 ASN A O 1
ATOM 745 N N . LYS A 1 96 ? 15.762 -2.269 -11.660 1.00 88.94 96 LYS A N 1
ATOM 746 C CA . LYS A 1 96 ? 15.051 -3.177 -10.741 1.00 88.94 96 LYS A CA 1
ATOM 747 C C . LYS A 1 96 ? 15.352 -2.857 -9.275 1.00 88.94 96 LYS A C 1
ATOM 749 O O . LYS A 1 96 ? 14.427 -2.763 -8.466 1.00 88.94 96 LYS A O 1
ATOM 754 N N . LYS A 1 97 ? 16.625 -2.644 -8.919 1.00 90.69 97 LYS A N 1
ATOM 755 C CA . LYS A 1 97 ? 17.023 -2.260 -7.551 1.00 90.69 97 LYS A CA 1
ATOM 756 C C . LYS A 1 97 ? 16.400 -0.923 -7.140 1.00 90.69 97 LYS A C 1
ATOM 758 O O . LYS A 1 97 ? 15.849 -0.812 -6.043 1.00 90.69 97 LYS A O 1
ATOM 763 N N . ALA A 1 98 ? 16.437 0.073 -8.026 1.00 90.25 98 ALA A N 1
ATOM 764 C CA . ALA A 1 98 ? 15.827 1.378 -7.787 1.00 90.25 98 ALA A CA 1
ATOM 765 C C . ALA A 1 98 ? 14.308 1.270 -7.577 1.00 90.25 98 ALA A C 1
ATOM 767 O O . ALA A 1 98 ? 13.782 1.836 -6.617 1.00 90.25 98 ALA A O 1
ATOM 768 N N . LYS A 1 99 ? 13.624 0.478 -8.413 1.00 90.69 99 LYS A N 1
ATOM 769 C CA . LYS A 1 99 ? 12.195 0.175 -8.286 1.00 90.69 99 LYS A CA 1
ATOM 770 C C . LYS A 1 99 ? 11.869 -0.410 -6.912 1.00 90.69 99 LYS A C 1
ATOM 772 O O . LYS A 1 99 ? 11.051 0.155 -6.193 1.00 90.69 99 LYS A O 1
ATOM 777 N N . PHE A 1 100 ? 12.551 -1.477 -6.493 1.00 91.19 100 PHE A N 1
ATOM 778 C CA . PHE A 1 100 ? 12.321 -2.080 -5.173 1.00 91.19 100 PHE A CA 1
ATOM 779 C C . PHE A 1 100 ? 12.564 -1.103 -4.016 1.00 91.19 100 PHE A C 1
ATOM 781 O O . PHE A 1 100 ? 11.777 -1.062 -3.067 1.00 91.19 100 PHE A O 1
ATOM 788 N N . LYS A 1 101 ? 13.617 -0.279 -4.097 1.00 94.00 101 LYS A N 1
ATOM 789 C CA . LYS A 1 101 ? 13.901 0.754 -3.090 1.00 94.00 101 LYS A CA 1
ATOM 790 C C . LYS A 1 101 ? 12.754 1.762 -2.985 1.00 94.00 101 LYS A C 1
ATOM 792 O O . LYS A 1 101 ? 12.307 2.062 -1.879 1.00 94.00 101 LYS A O 1
ATOM 797 N N . MET A 1 102 ? 12.241 2.242 -4.119 1.00 93.69 102 MET A N 1
ATOM 798 C CA . MET A 1 102 ? 11.097 3.161 -4.154 1.00 93.69 102 MET A CA 1
ATOM 799 C C . MET A 1 102 ? 9.824 2.514 -3.597 1.00 93.69 102 MET A C 1
ATOM 801 O O . MET A 1 102 ? 9.163 3.113 -2.753 1.00 93.69 102 MET A O 1
ATOM 805 N N . MET A 1 103 ? 9.517 1.272 -3.984 1.00 93.00 103 MET A N 1
ATOM 806 C CA . MET A 1 103 ? 8.343 0.543 -3.484 1.00 93.00 103 MET A CA 1
ATOM 807 C C . MET A 1 103 ? 8.367 0.375 -1.961 1.00 93.00 103 MET A C 1
ATOM 809 O O . MET A 1 103 ? 7.350 0.593 -1.303 1.00 93.00 103 MET A O 1
ATOM 813 N N . ASN A 1 104 ? 9.526 0.032 -1.392 1.00 95.12 104 ASN A N 1
ATOM 814 C CA . ASN A 1 104 ? 9.697 -0.081 0.056 1.00 95.12 104 ASN A CA 1
ATOM 815 C C . ASN A 1 104 ? 9.531 1.269 0.764 1.00 95.12 104 ASN A C 1
ATOM 817 O O . ASN A 1 104 ? 8.929 1.330 1.835 1.00 95.12 104 ASN A O 1
ATOM 821 N N . ASN A 1 105 ? 10.022 2.358 0.169 1.00 96.19 105 ASN A N 1
ATOM 822 C CA . ASN A 1 105 ? 9.824 3.698 0.717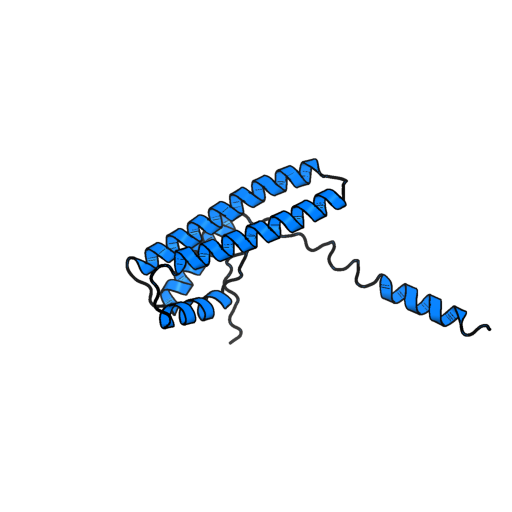 1.00 96.19 105 ASN A CA 1
ATOM 823 C C . ASN A 1 105 ? 8.344 4.096 0.701 1.00 96.19 105 ASN A C 1
ATOM 825 O O . ASN A 1 105 ? 7.828 4.558 1.716 1.00 96.19 105 ASN A O 1
ATOM 829 N N . PHE A 1 106 ? 7.633 3.855 -0.403 1.00 96.38 106 PHE A N 1
ATOM 830 C CA . PHE A 1 106 ? 6.194 4.114 -0.474 1.00 96.38 106 PHE A CA 1
ATOM 831 C C . PHE A 1 106 ? 5.404 3.264 0.517 1.00 96.38 106 PHE A C 1
ATOM 833 O O . PHE A 1 106 ? 4.453 3.763 1.110 1.00 96.38 106 PHE A O 1
ATOM 840 N N . LEU A 1 107 ? 5.809 2.012 0.742 1.00 95.81 107 LEU A N 1
ATOM 841 C CA . LEU A 1 107 ? 5.174 1.139 1.727 1.00 95.81 107 LEU A CA 1
ATOM 842 C C . LEU A 1 107 ? 5.304 1.712 3.144 1.00 95.81 107 LEU A C 1
ATOM 844 O O . LEU A 1 107 ? 4.313 1.796 3.867 1.00 95.81 107 LEU A O 1
ATOM 848 N N . LYS A 1 108 ? 6.509 2.162 3.515 1.00 96.56 108 LYS A N 1
ATOM 849 C CA . LYS A 1 108 ? 6.758 2.822 4.804 1.00 96.56 108 LYS A CA 1
ATOM 850 C C . LYS A 1 108 ? 5.915 4.085 4.961 1.00 96.56 108 LYS A C 1
ATOM 852 O O . LYS A 1 108 ? 5.278 4.249 5.995 1.00 96.56 108 LYS A O 1
ATOM 857 N N . LEU A 1 109 ? 5.876 4.937 3.934 1.00 97.00 109 LEU A N 1
ATOM 858 C CA . LEU A 1 109 ? 5.080 6.168 3.944 1.00 97.00 109 LEU A CA 1
ATOM 859 C C . LEU A 1 109 ? 3.585 5.877 4.091 1.00 97.00 109 LEU A C 1
ATOM 861 O O . LEU A 1 109 ? 2.924 6.508 4.909 1.00 97.00 109 LEU A O 1
ATOM 865 N N . ARG A 1 110 ? 3.065 4.881 3.362 1.00 97.31 110 ARG A N 1
ATOM 866 C CA . ARG A 1 110 ? 1.674 4.430 3.496 1.00 97.31 110 ARG A CA 1
ATOM 867 C C . ARG A 1 110 ? 1.366 4.050 4.938 1.00 97.31 110 ARG A C 1
ATOM 869 O O . ARG A 1 110 ? 0.381 4.519 5.486 1.00 97.31 110 ARG A O 1
ATOM 876 N N . ASP A 1 111 ? 2.191 3.202 5.547 1.00 96.94 111 ASP A N 1
ATOM 877 C CA . ASP A 1 111 ? 1.937 2.723 6.907 1.00 96.94 111 ASP A CA 1
ATOM 878 C C . ASP A 1 111 ? 2.072 3.841 7.947 1.00 96.94 111 ASP A C 1
ATOM 880 O O . ASP A 1 111 ? 1.273 3.899 8.879 1.00 96.94 111 ASP A O 1
ATOM 884 N N . GLN A 1 112 ? 3.023 4.762 7.770 1.00 97.19 112 GLN A N 1
ATOM 885 C CA . GLN A 1 112 ? 3.161 5.956 8.609 1.00 97.19 112 GLN A CA 1
ATOM 886 C C . GLN A 1 112 ? 1.930 6.868 8.523 1.00 97.19 112 GLN A C 1
ATOM 888 O O . GLN A 1 112 ? 1.395 7.272 9.553 1.00 97.19 112 GLN A O 1
ATOM 893 N N . GLU A 1 113 ? 1.452 7.170 7.314 1.00 97.00 113 GLU A N 1
ATOM 894 C CA . GLU A 1 113 ? 0.260 8.000 7.111 1.00 97.00 113 GLU A CA 1
ATOM 895 C C . GLU A 1 113 ? -1.011 7.306 7.623 1.00 97.00 113 GLU A C 1
ATOM 897 O O . GLU A 1 113 ? -1.810 7.924 8.327 1.00 97.00 113 GLU A O 1
ATOM 902 N N . ALA A 1 114 ? -1.171 6.010 7.335 1.00 97.06 114 ALA A N 1
ATOM 903 C CA . ALA A 1 114 ? -2.326 5.206 7.732 1.00 97.06 114 ALA A CA 1
ATOM 904 C C . ALA A 1 114 ? -2.482 5.094 9.255 1.00 97.06 114 ALA A C 1
ATOM 906 O O . ALA A 1 114 ? -3.598 4.982 9.756 1.00 97.06 114 ALA A O 1
ATOM 907 N N . THR A 1 115 ? -1.366 5.106 9.985 1.00 96.88 115 THR A N 1
ATOM 908 C CA . THR A 1 115 ? -1.333 4.913 11.440 1.00 96.88 115 THR A CA 1
ATOM 909 C C . THR A 1 115 ? -1.063 6.197 12.221 1.00 96.88 115 THR A C 1
ATOM 911 O O . THR A 1 115 ? -0.823 6.158 13.431 1.00 96.88 115 THR A O 1
ATOM 914 N N . LYS A 1 116 ? -1.118 7.359 11.562 1.00 93.88 116 LYS A N 1
ATOM 915 C CA . LYS A 1 116 ? -0.909 8.645 12.225 1.00 93.88 116 LYS A CA 1
ATOM 916 C C . LYS A 1 116 ? -1.939 8.832 13.348 1.00 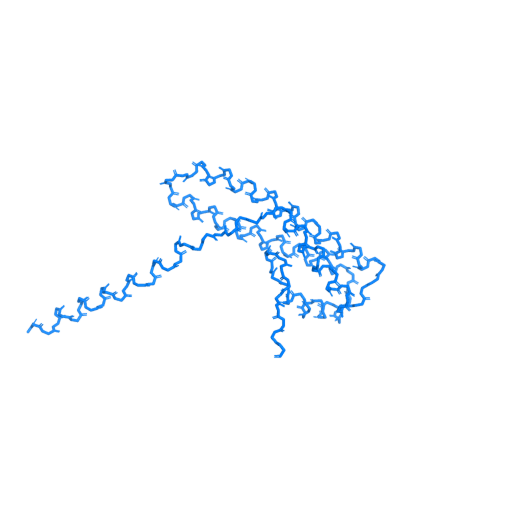93.88 116 LYS A C 1
ATOM 918 O O . LYS A 1 116 ? -3.143 8.756 13.120 1.00 93.88 116 LYS A O 1
ATOM 923 N N . GLY A 1 117 ? -1.458 9.070 14.569 1.00 89.25 117 GLY A N 1
ATOM 924 C CA . GLY A 1 117 ? -2.310 9.231 15.754 1.00 89.25 117 GLY A CA 1
ATOM 925 C C . GLY A 1 117 ? -2.879 7.925 16.325 1.00 89.25 117 GLY A C 1
ATOM 926 O O . GLY A 1 117 ? -3.800 7.963 17.139 1.00 89.25 117 GLY A O 1
ATOM 927 N N . TYR A 1 118 ? -2.374 6.762 15.906 1.00 95.19 118 TYR A N 1
ATOM 928 C CA . TYR A 1 118 ? -2.749 5.490 16.520 1.00 95.19 118 TYR A CA 1
ATOM 929 C C . TYR A 1 118 ? -2.075 5.342 17.887 1.00 95.19 118 TYR A C 1
ATOM 931 O O . TYR A 1 118 ? -0.919 5.717 18.072 1.00 95.19 118 TYR A O 1
ATOM 939 N N . SER A 1 119 ? -2.790 4.737 18.836 1.00 95.12 119 SER A N 1
ATOM 940 C CA . SER A 1 119 ? -2.175 4.254 20.075 1.00 95.12 119 SER A CA 1
ATOM 941 C C . SER A 1 119 ? -1.240 3.076 19.782 1.00 95.12 119 SER A C 1
ATOM 943 O O . SER A 1 119 ? -1.382 2.403 18.758 1.00 95.12 119 SER A O 1
ATOM 945 N N . THR A 1 120 ? -0.334 2.747 20.704 1.00 96.06 120 THR A N 1
ATOM 946 C CA . THR A 1 120 ? 0.544 1.566 20.587 1.00 96.06 120 THR A CA 1
ATOM 947 C C . THR A 1 120 ? -0.246 0.277 20.332 1.00 96.06 120 THR A C 1
ATOM 949 O O . THR A 1 120 ? 0.131 -0.533 19.486 1.00 96.06 120 THR A O 1
ATOM 952 N N . ARG A 1 121 ? -1.400 0.124 20.996 1.00 94.94 121 ARG A N 1
ATOM 953 C CA . ARG A 1 121 ? -2.295 -1.030 20.827 1.00 94.94 121 ARG A CA 1
ATOM 954 C C . ARG A 1 121 ? -2.929 -1.073 19.432 1.00 94.94 121 ARG A C 1
ATOM 956 O O . ARG A 1 121 ? -3.015 -2.139 18.827 1.00 94.94 121 ARG A O 1
ATOM 963 N N . ASP A 1 122 ? -3.368 0.070 18.909 1.00 94.12 122 ASP A N 1
ATOM 964 C CA . ASP A 1 122 ? -3.948 0.150 17.561 1.00 94.12 122 ASP A CA 1
ATOM 965 C C . ASP A 1 122 ? -2.886 -0.071 16.475 1.00 94.12 122 ASP A C 1
ATOM 967 O O . ASP A 1 122 ? -3.157 -0.729 15.469 1.00 94.12 122 ASP A O 1
ATOM 971 N N . LEU A 1 123 ? -1.666 0.431 16.692 1.00 95.88 123 LEU A N 1
ATOM 972 C CA . LEU A 1 123 ? -0.510 0.198 15.824 1.00 95.88 123 LEU A CA 1
ATOM 973 C C . LEU A 1 123 ? -0.204 -1.292 15.691 1.00 95.88 123 LEU A C 1
ATOM 975 O O . LEU A 1 123 ? 0.020 -1.784 14.585 1.00 95.88 123 LEU A O 1
ATOM 979 N N . GLU A 1 124 ? -0.207 -2.024 16.802 1.00 96.31 124 GLU A N 1
ATOM 980 C CA . GLU A 1 124 ? 0.045 -3.462 16.795 1.00 96.31 124 GLU A CA 1
ATOM 981 C C . GLU A 1 124 ? -1.043 -4.228 16.032 1.00 96.31 124 GLU A C 1
ATOM 983 O O . GLU A 1 124 ? -0.733 -5.052 15.166 1.00 96.31 124 GLU A O 1
ATOM 988 N N . LYS A 1 125 ? -2.319 -3.894 16.264 1.00 95.62 125 LYS A N 1
ATOM 989 C CA . LYS A 1 125 ? -3.440 -4.478 15.512 1.00 95.62 125 LYS A CA 1
ATOM 990 C C . LYS A 1 125 ? -3.339 -4.184 14.019 1.00 95.62 125 LYS A C 1
ATOM 992 O O . LYS A 1 125 ? -3.535 -5.093 13.207 1.00 95.62 125 LYS A O 1
ATOM 997 N N . TYR A 1 126 ? -2.996 -2.948 13.650 1.00 96.62 126 TYR A N 1
ATOM 998 C CA . TYR A 1 126 ? -2.766 -2.572 12.258 1.00 96.62 126 TYR A CA 1
ATOM 999 C C . TYR A 1 126 ? -1.641 -3.403 11.646 1.00 96.62 126 TYR A C 1
ATOM 1001 O O . TYR A 1 126 ? -1.849 -4.013 10.604 1.00 96.62 126 TYR A O 1
ATOM 1009 N N . ARG A 1 127 ? -0.483 -3.498 12.313 1.00 95.31 127 ARG A N 1
ATOM 1010 C CA . ARG A 1 127 ? 0.664 -4.296 11.846 1.00 95.31 127 ARG A CA 1
ATOM 1011 C C . ARG A 1 127 ? 0.318 -5.772 11.687 1.00 95.31 127 ARG A C 1
ATOM 1013 O O . ARG A 1 127 ? 0.788 -6.403 10.746 1.00 95.31 127 ARG A O 1
ATOM 1020 N N . LYS A 1 128 ? -0.482 -6.341 12.592 1.00 95.19 128 LYS A N 1
ATOM 1021 C CA . LYS A 1 128 ? -0.928 -7.737 12.493 1.00 95.19 128 LYS A CA 1
ATOM 1022 C C . LYS A 1 128 ? -1.849 -7.933 11.290 1.00 95.19 128 LYS A C 1
ATOM 1024 O O . LYS A 1 128 ? -1.614 -8.836 10.495 1.00 95.19 128 LYS A O 1
ATOM 1029 N N . SER A 1 129 ? -2.836 -7.055 11.127 1.00 94.62 129 SER A N 1
ATOM 1030 C CA . SER A 1 129 ? -3.821 -7.138 10.041 1.00 94.62 129 SER A CA 1
ATOM 1031 C C . SER A 1 129 ? -3.185 -6.861 8.675 1.00 94.62 129 SER A C 1
ATOM 1033 O O . SER A 1 129 ? -3.468 -7.547 7.696 1.00 94.62 129 SER A O 1
ATOM 1035 N N . SER A 1 130 ? -2.259 -5.903 8.595 1.00 94.19 130 SER A N 1
ATOM 1036 C CA . SER A 1 130 ? -1.605 -5.516 7.343 1.00 94.19 130 SER A CA 1
ATOM 1037 C C . SER A 1 130 ? -0.683 -6.595 6.773 1.00 94.19 130 SER A C 1
ATOM 1039 O O . SER A 1 130 ? -0.440 -6.596 5.569 1.00 94.19 130 SER A O 1
ATOM 1041 N N . ARG A 1 131 ? -0.228 -7.570 7.577 1.00 94.00 131 ARG A N 1
ATOM 1042 C CA . ARG A 1 131 ? 0.539 -8.741 7.095 1.00 94.00 131 ARG A CA 1
ATOM 1043 C C . ARG A 1 131 ? -0.253 -9.618 6.121 1.00 94.00 131 ARG A C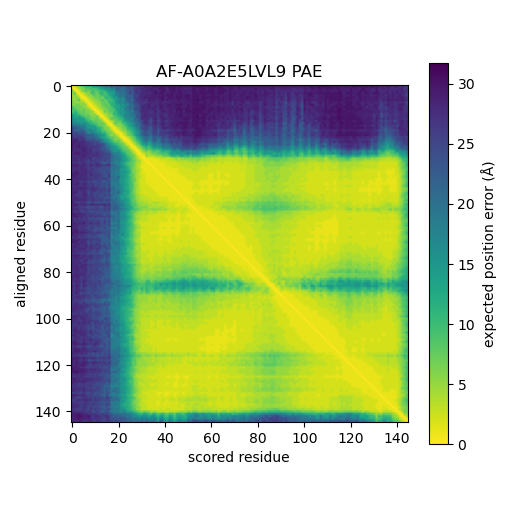 1
ATOM 1045 O O . ARG A 1 131 ? 0.355 -10.275 5.263 1.00 94.00 131 ARG A O 1
ATOM 1052 N N . SER A 1 132 ? -1.581 -9.595 6.233 1.00 94.44 132 SER A N 1
ATOM 1053 C CA . SER A 1 132 ? -2.501 -10.256 5.305 1.00 94.44 132 SER A CA 1
ATOM 1054 C C . SER A 1 132 ? -2.623 -9.512 3.978 1.00 94.44 132 SER A C 1
ATOM 1056 O O . SER A 1 132 ? -3.135 -10.073 3.021 1.00 94.44 132 SER A O 1
ATOM 1058 N N . ILE A 1 133 ? -2.125 -8.281 3.866 1.00 94.44 133 ILE A N 1
ATOM 1059 C CA . ILE A 1 133 ? -2.108 -7.524 2.615 1.00 94.44 133 ILE A CA 1
ATOM 1060 C C . ILE A 1 133 ? -0.727 -7.678 1.981 1.00 94.44 133 ILE A C 1
ATOM 1062 O O . ILE A 1 133 ? 0.306 -7.409 2.596 1.00 94.44 133 ILE A O 1
ATOM 1066 N N . HIS A 1 134 ? -0.680 -8.112 0.726 1.00 93.12 134 HIS A N 1
ATOM 1067 C CA . HIS A 1 134 ? 0.569 -8.161 -0.015 1.00 93.12 134 HIS A CA 1
ATOM 1068 C C . HIS A 1 134 ? 1.124 -6.733 -0.189 1.00 93.12 134 HIS A C 1
ATOM 1070 O O . HIS A 1 134 ? 0.412 -5.869 -0.707 1.00 93.12 134 HIS A O 1
ATOM 1076 N N . PRO A 1 135 ? 2.397 -6.466 0.168 1.00 90.19 135 PRO A N 1
ATOM 1077 C CA . PRO A 1 135 ? 2.927 -5.103 0.260 1.00 90.19 135 PRO A CA 1
ATOM 1078 C C . PRO A 1 135 ? 2.847 -4.329 -1.057 1.00 90.19 135 PRO A C 1
ATOM 1080 O O . PRO A 1 135 ? 2.546 -3.146 -1.035 1.00 90.19 135 PRO A O 1
ATOM 1083 N N . PHE A 1 136 ? 3.075 -5.004 -2.188 1.00 89.88 136 PHE A N 1
ATOM 1084 C CA . PHE A 1 136 ? 3.153 -4.364 -3.506 1.00 89.88 136 PHE A CA 1
ATOM 1085 C C . PHE A 1 136 ? 1.880 -4.448 -4.350 1.00 89.88 136 PHE A C 1
ATOM 1087 O O . PHE A 1 136 ? 1.489 -3.473 -4.979 1.00 89.88 136 PHE A O 1
ATOM 1094 N N . THR A 1 137 ? 1.217 -5.605 -4.372 1.00 89.75 137 THR A N 1
ATOM 1095 C CA . THR A 1 137 ? 0.009 -5.814 -5.183 1.00 89.75 137 THR A CA 1
ATOM 1096 C C . THR A 1 137 ? -1.263 -5.348 -4.480 1.00 89.75 137 THR A C 1
ATOM 1098 O O . THR A 1 137 ? -2.311 -5.266 -5.118 1.00 89.75 137 THR A O 1
ATOM 1101 N N . LEU A 1 138 ? -1.179 -5.099 -3.166 1.00 92.31 138 LEU A N 1
ATOM 1102 C CA . LEU A 1 138 ? -2.297 -4.829 -2.260 1.00 92.31 138 LEU A CA 1
ATOM 1103 C C . LEU A 1 138 ? -3.361 -5.934 -2.219 1.00 92.31 138 LEU A C 1
ATOM 1105 O O . LEU A 1 138 ? -4.433 -5.735 -1.656 1.00 92.31 138 LEU A O 1
ATOM 1109 N N . LYS A 1 139 ? -3.083 -7.112 -2.788 1.00 92.88 139 LYS A N 1
ATOM 1110 C CA . LYS A 1 139 ? -3.996 -8.251 -2.697 1.00 92.88 139 LYS A CA 1
ATOM 1111 C C . LYS A 1 139 ? -4.042 -8.758 -1.268 1.00 92.88 139 LYS A C 1
ATOM 1113 O O . LYS A 1 139 ? -3.001 -8.915 -0.628 1.00 92.88 139 LYS A O 1
ATOM 1118 N N . ILE A 1 140 ? -5.244 -9.052 -0.798 1.00 92.25 140 ILE A N 1
ATOM 1119 C CA . ILE A 1 140 ? -5.439 -9.762 0.459 1.00 92.25 140 ILE A CA 1
ATOM 1120 C C . ILE A 1 140 ? -5.006 -11.208 0.210 1.00 92.25 140 ILE A C 1
ATOM 1122 O O . ILE A 1 140 ? -5.494 -11.858 -0.713 1.00 92.25 140 ILE A O 1
ATOM 1126 N N . LYS A 1 141 ? -4.033 -11.682 0.984 1.00 87.69 141 LYS A N 1
ATOM 1127 C CA . LYS A 1 141 ? -3.615 -13.080 1.006 1.00 87.69 141 LYS A CA 1
ATOM 1128 C C . LYS A 1 141 ? -4.776 -13.883 1.571 1.00 87.69 141 LYS A C 1
ATOM 1130 O O . LYS A 1 141 ? -5.307 -13.521 2.621 1.00 87.69 141 LYS A O 1
ATOM 1135 N N . GLU A 1 142 ? -5.156 -14.954 0.888 1.00 72.56 142 GLU A N 1
ATOM 1136 C CA . GLU A 1 142 ? -6.112 -15.902 1.447 1.00 72.56 142 GLU A CA 1
ATOM 1137 C C . GLU A 1 142 ? -5.56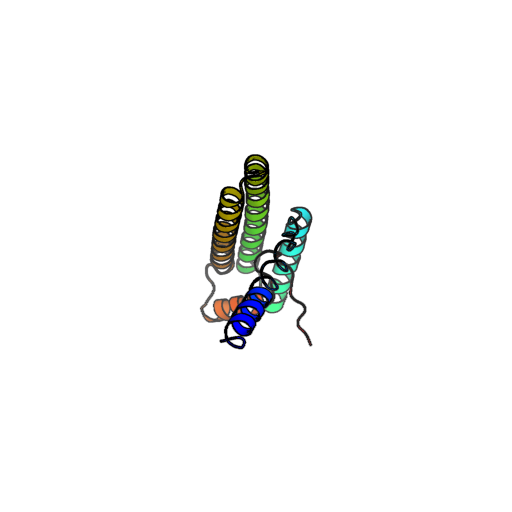0 -16.406 2.783 1.00 72.56 142 GLU A C 1
ATOM 1139 O O . GLU A 1 142 ? -4.449 -16.939 2.858 1.00 72.56 142 GLU A O 1
ATOM 1144 N N . LEU A 1 143 ? -6.314 -16.175 3.857 1.00 58.41 143 LEU A N 1
ATOM 1145 C CA . LEU A 1 143 ? -6.068 -16.852 5.117 1.00 58.41 143 LEU A CA 1
ATOM 1146 C C . LEU A 1 143 ? -6.391 -18.320 4.848 1.00 58.41 143 LEU A C 1
ATOM 1148 O O . LEU A 1 143 ? -7.561 -18.659 4.669 1.00 58.41 143 LEU A O 1
ATOM 1152 N N . LYS A 1 144 ? -5.364 -19.175 4.757 1.00 50.59 144 LYS A N 1
ATOM 1153 C CA . LYS A 1 144 ? -5.582 -20.621 4.845 1.00 50.59 144 LYS A CA 1
ATOM 1154 C C . LYS A 1 144 ? -6.309 -20.853 6.171 1.00 50.59 144 LYS A C 1
ATOM 1156 O O . LYS A 1 144 ? -5.755 -20.518 7.218 1.00 50.59 144 LYS A O 1
ATOM 1161 N N . LYS A 1 145 ? -7.576 -21.260 6.075 1.00 39.94 145 LYS A N 1
ATOM 1162 C CA . LYS A 1 145 ? -8.395 -21.652 7.221 1.00 39.94 145 LYS A CA 1
ATOM 1163 C C . LYS A 1 145 ? -7.807 -22.893 7.872 1.00 39.94 145 LYS A C 1
ATOM 1165 O O . LYS A 1 145 ? -7.266 -23.729 7.114 1.00 39.94 145 LYS A O 1
#

Sequence (145 aa):
MKKLILSFIALMFFSFSFAQVDAKANMKKFSKKELTKNSMLAVDFLKKELKLRGSKLTAVQNAFKKYAENIATMEEKISLKDKSAAGNSEALVANKKAKFKMMNNFLKLRDQEATKGYSTRDLEKYRKSSRSIHPFTLKIKELKK